Protein AF-A0A965FLL3-F1 (afdb_monomer_lite)

Foldseek 3Di:
DQVVVVLVVVLVPPVVSVVVVVVVLVVQLVVQLVVLVVCVVVVNFDPPQQSSQLSVLLSVLVVVLVVCVNPPPPDDNVVSVVVVVVVSSCSRNVVDDGDHPDPPPPPDDD

pLDDT: mean 91.74, std 13.87, range [34.25, 98.5]

Structure (mmCIF, N/CA/C/O backbone):
data_AF-A0A965FLL3-F1
#
_entry.id   AF-A0A965FLL3-F1
#
loop_
_atom_site.group_PDB
_atom_site.id
_atom_site.type_symbol
_atom_site.label_atom_id
_atom_site.label_alt_id
_atom_site.label_comp_id
_atom_site.label_asym_id
_atom_site.label_entity_id
_atom_site.label_seq_id
_atom_site.pdbx_PDB_ins_code
_atom_site.Cartn_x
_atom_site.Cartn_y
_atom_site.Cartn_z
_atom_site.occupancy
_atom_site.B_iso_or_equiv
_atom_site.auth_seq_id
_atom_site.auth_comp_id
_atom_site.auth_asym_id
_atom_site.auth_atom_id
_atom_site.pdbx_PDB_model_num
ATOM 1 N N . ALA A 1 1 ? 2.308 1.298 -15.257 1.00 86.06 1 ALA A N 1
ATOM 2 C CA . ALA A 1 1 ? 2.688 -0.105 -15.008 1.00 86.06 1 ALA A CA 1
ATOM 3 C C . ALA A 1 1 ? 4.046 -0.399 -15.638 1.00 86.06 1 ALA A C 1
ATOM 5 O O . ALA A 1 1 ? 5.015 -0.428 -14.899 1.00 86.06 1 ALA A O 1
ATOM 6 N N . VAL A 1 2 ? 4.162 -0.485 -16.971 1.00 94.06 2 VAL A N 1
ATOM 7 C CA . VAL A 1 2 ? 5.451 -0.776 -17.642 1.00 94.06 2 VAL A CA 1
ATOM 8 C C . VAL A 1 2 ? 6.535 0.271 -17.344 1.00 94.06 2 VAL A C 1
ATOM 10 O O . VAL A 1 2 ? 7.581 -0.087 -16.820 1.00 94.06 2 VAL A O 1
ATOM 13 N N . LEU A 1 3 ? 6.258 1.567 -17.536 1.00 95.31 3 LEU A N 1
ATOM 14 C CA . LEU A 1 3 ? 7.213 2.638 -17.193 1.00 95.31 3 LEU A CA 1
ATOM 15 C C . LEU A 1 3 ? 7.632 2.618 -15.709 1.00 95.31 3 LEU A C 1
ATOM 17 O O . LEU A 1 3 ? 8.776 2.889 -15.368 1.00 95.31 3 LEU A O 1
ATOM 21 N N . THR A 1 4 ? 6.709 2.265 -14.812 1.00 94.56 4 THR A N 1
ATOM 22 C CA . THR A 1 4 ? 7.001 2.131 -13.378 1.00 94.56 4 THR A CA 1
ATOM 23 C C . THR A 1 4 ? 8.017 1.018 -13.121 1.00 94.56 4 THR A C 1
ATOM 25 O O . THR A 1 4 ? 8.920 1.201 -12.311 1.00 94.56 4 THR A O 1
ATOM 28 N N . LEU A 1 5 ? 7.919 -0.105 -13.845 1.00 95.38 5 LEU A N 1
ATOM 29 C CA . LEU A 1 5 ? 8.908 -1.180 -13.755 1.00 95.38 5 LEU A CA 1
ATOM 30 C C . LEU A 1 5 ? 10.288 -0.750 -14.248 1.00 95.38 5 LEU A C 1
ATOM 32 O O . LEU A 1 5 ? 11.280 -1.129 -13.635 1.0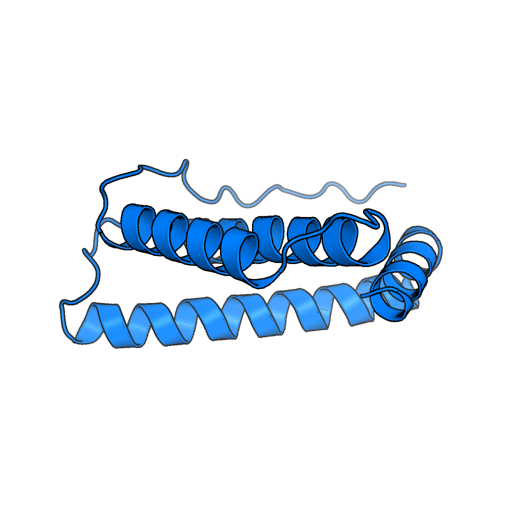0 95.38 5 LEU A O 1
ATOM 36 N N . GLU A 1 6 ? 10.368 0.043 -15.316 1.00 96.94 6 GLU A N 1
ATOM 37 C CA . GLU A 1 6 ? 11.650 0.574 -15.794 1.00 96.94 6 GLU A CA 1
ATOM 38 C C . GLU A 1 6 ? 12.303 1.471 -14.738 1.00 96.94 6 GLU A C 1
ATOM 40 O O . GLU A 1 6 ? 13.485 1.312 -14.436 1.00 96.94 6 GLU A O 1
ATOM 45 N N . ILE A 1 7 ? 11.518 2.346 -14.100 1.00 96.06 7 ILE A N 1
ATOM 46 C CA . ILE A 1 7 ? 11.995 3.202 -13.005 1.00 96.06 7 ILE A CA 1
ATOM 47 C C . ILE A 1 7 ? 12.470 2.359 -11.817 1.00 96.06 7 ILE A C 1
ATOM 49 O O . ILE A 1 7 ? 13.527 2.640 -11.262 1.00 96.06 7 ILE A O 1
ATOM 53 N N . TRP A 1 8 ? 11.739 1.311 -11.428 1.00 95.56 8 TRP A N 1
ATOM 54 C CA . TRP A 1 8 ? 12.169 0.420 -10.344 1.00 95.56 8 TRP A CA 1
ATOM 55 C C . TRP A 1 8 ? 13.420 -0.383 -10.699 1.00 95.56 8 TRP A C 1
ATOM 57 O O . TRP A 1 8 ? 14.298 -0.557 -9.854 1.00 95.56 8 TRP A O 1
ATOM 67 N N . SER A 1 9 ? 13.537 -0.831 -11.950 1.00 96.88 9 SER A N 1
ATOM 68 C CA . SER A 1 9 ? 14.747 -1.484 -12.447 1.00 96.88 9 SER A CA 1
ATOM 69 C C . SER A 1 9 ? 15.949 -0.541 -12.402 1.00 96.88 9 SER A C 1
ATOM 71 O O . SER A 1 9 ? 17.056 -0.975 -12.095 1.00 96.88 9 SER A O 1
ATOM 73 N N . GLU A 1 10 ? 15.751 0.740 -12.708 1.00 97.88 10 GLU A N 1
ATOM 74 C CA . GLU A 1 10 ? 16.790 1.760 -12.602 1.00 97.88 10 GLU A CA 1
ATOM 75 C C . GLU A 1 10 ? 17.137 2.074 -11.144 1.00 97.88 10 GLU A C 1
ATOM 77 O O . GLU A 1 10 ? 18.311 2.108 -10.785 1.00 97.88 10 GLU A O 1
ATOM 82 N N . ALA A 1 11 ? 16.132 2.233 -10.281 1.00 97.31 11 ALA A N 1
ATOM 83 C CA . ALA A 1 11 ? 16.314 2.461 -8.851 1.00 97.31 11 ALA A CA 1
ATOM 84 C C . ALA A 1 11 ? 17.162 1.355 -8.199 1.00 97.31 11 ALA A C 1
ATOM 86 O O . ALA A 1 11 ? 17.999 1.641 -7.350 1.00 97.31 11 ALA A O 1
ATOM 87 N N . ALA A 1 12 ? 17.018 0.103 -8.645 1.00 96.50 12 ALA A N 1
ATOM 88 C CA . ALA A 1 12 ? 17.810 -1.023 -8.146 1.00 96.50 12 ALA A CA 1
ATOM 89 C C . ALA A 1 12 ? 19.321 -0.920 -8.444 1.00 96.50 12 ALA A C 1
ATOM 91 O O . ALA A 1 12 ? 20.112 -1.625 -7.819 1.00 96.50 12 ALA A O 1
ATOM 92 N N . ARG A 1 13 ? 19.734 -0.068 -9.393 1.00 97.44 13 ARG A N 1
ATOM 93 C CA . ARG A 1 13 ? 21.140 0.106 -9.807 1.00 97.44 13 ARG A CA 1
ATOM 94 C C . ARG A 1 13 ? 21.662 1.541 -9.690 1.00 97.44 13 ARG A C 1
ATOM 96 O O . ARG A 1 13 ? 22.861 1.754 -9.845 1.00 97.44 13 ARG A O 1
ATOM 103 N N . ASN A 1 14 ? 20.790 2.514 -9.429 1.00 98.19 14 ASN A N 1
ATOM 104 C CA . ASN A 1 14 ? 21.113 3.936 -9.374 1.00 98.19 14 ASN A CA 1
ATOM 105 C C . ASN A 1 14 ? 20.602 4.557 -8.059 1.00 98.19 14 ASN A C 1
ATOM 107 O O . ASN A 1 14 ? 19.404 4.837 -7.946 1.00 98.19 14 ASN A O 1
ATOM 111 N N . PRO A 1 15 ? 21.494 4.817 -7.079 1.00 97.06 15 PRO A N 1
ATOM 112 C CA . PRO A 1 15 ? 21.111 5.330 -5.762 1.00 97.06 15 PRO A CA 1
ATOM 113 C C . PRO A 1 15 ? 20.339 6.650 -5.805 1.00 97.06 15 PRO A C 1
ATOM 115 O O . PRO A 1 15 ? 19.400 6.830 -5.042 1.00 97.06 15 PRO A O 1
ATOM 118 N N . ALA A 1 16 ? 20.657 7.546 -6.744 1.00 97.94 16 ALA A N 1
ATOM 119 C CA . ALA A 1 16 ? 19.942 8.815 -6.862 1.00 97.94 16 ALA A CA 1
ATOM 120 C C . ALA A 1 16 ? 18.463 8.609 -7.234 1.00 97.94 16 ALA A C 1
ATOM 122 O O . ALA A 1 16 ? 17.589 9.339 -6.773 1.00 97.94 16 ALA A O 1
ATOM 123 N N . ILE A 1 17 ? 18.169 7.595 -8.051 1.00 97.62 17 ILE A N 1
ATOM 124 C CA . ILE A 1 17 ? 16.794 7.244 -8.425 1.00 97.62 17 ILE A CA 1
ATOM 125 C C . ILE A 1 17 ? 16.118 6.451 -7.302 1.00 97.62 17 ILE A C 1
ATOM 127 O O . ILE A 1 17 ? 14.928 6.656 -7.054 1.00 97.62 17 ILE A O 1
ATOM 131 N N . ALA A 1 18 ? 16.868 5.614 -6.578 1.00 97.25 18 ALA A N 1
ATOM 132 C CA . ALA A 1 18 ? 16.381 4.952 -5.370 1.00 97.25 18 ALA A CA 1
ATOM 133 C C . ALA A 1 18 ? 15.925 5.960 -4.306 1.00 97.25 18 ALA A C 1
ATOM 135 O O . ALA A 1 18 ? 14.838 5.797 -3.755 1.00 97.25 18 ALA A O 1
ATOM 136 N N . ASP A 1 19 ? 16.692 7.028 -4.076 1.00 97.50 19 ASP A N 1
ATOM 137 C CA . ASP A 1 19 ? 16.359 8.073 -3.103 1.00 97.50 19 ASP A CA 1
ATOM 138 C C . ASP A 1 19 ? 15.069 8.812 -3.481 1.00 97.50 19 ASP A C 1
ATOM 140 O O . ASP A 1 19 ? 14.182 9.003 -2.644 1.00 97.50 19 ASP A O 1
ATOM 144 N N . VAL A 1 20 ? 14.916 9.173 -4.761 1.00 97.31 20 VAL A N 1
ATOM 145 C CA . VAL A 1 20 ? 13.684 9.799 -5.266 1.00 97.31 20 VAL A CA 1
ATOM 146 C C . VAL A 1 20 ? 12.487 8.863 -5.087 1.00 97.31 20 VAL A C 1
ATOM 148 O O . VAL A 1 20 ? 11.454 9.278 -4.559 1.00 97.31 20 VAL A O 1
ATOM 151 N N . MET A 1 21 ? 12.624 7.590 -5.471 1.00 95.38 21 MET A N 1
ATOM 152 C CA . MET A 1 21 ? 11.569 6.590 -5.291 1.00 95.38 21 MET A CA 1
ATOM 153 C C . MET A 1 21 ? 11.230 6.360 -3.815 1.00 95.38 21 MET A C 1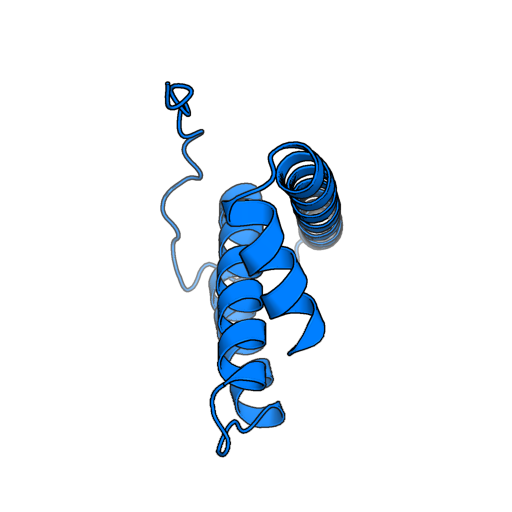
ATOM 155 O O . MET A 1 21 ? 10.053 6.258 -3.472 1.00 95.38 21 MET A O 1
ATOM 159 N N . GLY A 1 22 ? 12.229 6.327 -2.932 1.00 95.06 22 GLY A N 1
ATOM 160 C CA . GLY A 1 22 ? 12.035 6.221 -1.488 1.00 95.06 22 GLY A CA 1
ATOM 161 C C . GLY A 1 22 ? 11.230 7.395 -0.931 1.00 95.06 22 GLY A C 1
ATOM 162 O O . GLY A 1 22 ? 10.306 7.191 -0.142 1.00 95.06 22 GLY A O 1
ATOM 163 N N . GLY A 1 23 ? 11.508 8.613 -1.405 1.00 96.50 23 GLY A N 1
ATOM 164 C CA . GLY A 1 23 ? 10.726 9.807 -1.080 1.00 96.50 23 GLY A CA 1
ATOM 165 C C . GLY A 1 23 ? 9.258 9.691 -1.500 1.00 96.50 23 GLY A C 1
ATOM 166 O O . GLY A 1 23 ? 8.369 9.991 -0.701 1.00 96.50 23 GLY A O 1
ATOM 167 N N . VAL A 1 24 ? 8.998 9.191 -2.714 1.00 94.94 24 VAL A N 1
ATOM 168 C CA . VAL A 1 24 ? 7.634 8.951 -3.218 1.00 94.94 24 VAL A CA 1
ATOM 169 C C . VAL A 1 24 ? 6.907 7.901 -2.375 1.00 94.94 24 VAL A C 1
ATOM 171 O O . VAL A 1 24 ? 5.790 8.158 -1.930 1.00 94.94 24 VAL A O 1
ATOM 174 N N . GLN A 1 25 ? 7.533 6.754 -2.088 1.00 94.75 25 GLN A N 1
ATOM 175 C CA . GLN A 1 25 ? 6.906 5.708 -1.266 1.00 94.75 25 GLN A CA 1
ATOM 176 C C . GLN A 1 25 ? 6.598 6.211 0.150 1.00 94.75 25 GLN A C 1
ATOM 178 O O . GLN A 1 25 ? 5.537 5.910 0.700 1.00 94.75 25 GLN A O 1
ATOM 183 N N . ALA A 1 26 ? 7.481 7.029 0.728 1.00 96.12 26 ALA A N 1
ATOM 184 C CA . ALA A 1 26 ? 7.255 7.632 2.035 1.00 96.12 26 ALA A CA 1
ATOM 185 C C . ALA A 1 26 ? 6.086 8.637 2.020 1.00 96.12 26 ALA A C 1
ATOM 187 O O . ALA A 1 26 ? 5.297 8.667 2.964 1.00 96.12 26 ALA A O 1
ATOM 188 N N . GLU A 1 27 ? 5.953 9.444 0.963 1.00 97.88 27 GLU A N 1
ATOM 189 C CA . GLU A 1 27 ? 4.826 10.373 0.772 1.00 97.88 27 GLU A CA 1
ATOM 190 C C . GLU A 1 27 ? 3.493 9.620 0.682 1.00 97.88 27 GLU A C 1
ATOM 192 O O . GLU A 1 27 ? 2.547 9.942 1.402 1.00 97.88 27 GLU A O 1
ATOM 197 N N . VAL A 1 28 ? 3.436 8.566 -0.138 1.00 96.94 28 VAL A N 1
ATOM 198 C CA . VAL A 1 28 ? 2.237 7.728 -0.286 1.00 96.94 28 VAL A CA 1
ATOM 199 C C . VAL A 1 28 ? 1.878 7.052 1.039 1.00 96.94 28 VAL A C 1
ATOM 201 O O . VAL A 1 28 ? 0.719 7.099 1.452 1.00 96.94 28 VAL A O 1
ATOM 204 N N . GLY A 1 29 ? 2.864 6.493 1.748 1.00 97.44 29 GLY A N 1
ATOM 205 C CA . GLY A 1 29 ? 2.665 5.899 3.072 1.00 97.44 29 GLY A CA 1
ATOM 206 C C . GLY A 1 29 ? 2.062 6.884 4.079 1.00 97.44 29 GLY A C 1
ATOM 207 O O . GLY A 1 29 ? 1.060 6.570 4.721 1.00 97.44 29 GLY A O 1
ATOM 208 N N . ARG A 1 30 ? 2.599 8.111 4.158 1.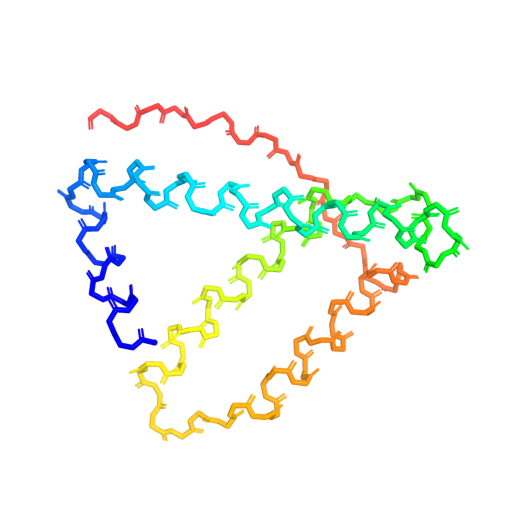00 98.25 30 ARG A N 1
ATOM 209 C CA . ARG A 1 30 ? 2.037 9.178 5.008 1.00 98.25 30 ARG A CA 1
ATOM 210 C C . ARG A 1 30 ? 0.598 9.520 4.630 1.00 98.25 30 ARG A C 1
ATOM 212 O O . ARG A 1 30 ? -0.237 9.686 5.517 1.00 98.25 30 ARG A O 1
ATOM 219 N N . GLY A 1 31 ? 0.299 9.613 3.334 1.00 98.31 31 GLY A N 1
ATOM 220 C CA . GLY A 1 31 ? -1.052 9.882 2.842 1.00 98.31 31 GLY A CA 1
ATOM 221 C C . GLY A 1 31 ? -2.056 8.809 3.269 1.00 98.31 31 GLY A C 1
ATOM 222 O O . GLY A 1 31 ? -3.134 9.136 3.765 1.00 98.31 31 GLY A O 1
ATOM 223 N N . ILE A 1 32 ? -1.680 7.533 3.148 1.00 98.06 32 ILE A N 1
ATOM 224 C CA . ILE A 1 32 ? -2.507 6.398 3.582 1.00 98.06 32 ILE A CA 1
ATOM 225 C C . ILE A 1 32 ? -2.791 6.475 5.086 1.00 98.06 32 ILE A C 1
ATOM 227 O O . ILE A 1 32 ? -3.954 6.394 5.493 1.00 98.06 32 ILE A O 1
ATOM 231 N N . ILE A 1 33 ? -1.753 6.679 5.904 1.00 98.19 33 ILE A N 1
ATOM 232 C CA . ILE A 1 33 ? -1.899 6.808 7.360 1.00 98.19 33 ILE A CA 1
ATOM 233 C C . ILE A 1 33 ? -2.836 7.971 7.690 1.00 98.19 33 ILE A C 1
ATOM 235 O O . ILE A 1 33 ? -3.772 7.794 8.462 1.00 98.19 33 ILE A O 1
ATOM 239 N N . ALA A 1 34 ? -2.658 9.134 7.060 1.00 98.50 34 ALA A N 1
ATOM 240 C CA . ALA A 1 34 ? -3.494 10.308 7.309 1.00 98.50 34 ALA A CA 1
ATOM 241 C C . ALA A 1 34 ? -4.982 10.066 6.989 1.00 98.50 34 ALA A C 1
ATOM 243 O O . ALA A 1 34 ? -5.862 10.513 7.732 1.00 98.50 34 ALA A O 1
ATOM 244 N N . VAL A 1 35 ? -5.285 9.340 5.908 1.00 98.12 35 VAL A N 1
ATOM 245 C CA . VAL A 1 35 ? -6.665 8.952 5.572 1.00 98.12 35 VAL A CA 1
ATOM 246 C C . VAL A 1 35 ? -7.236 8.000 6.625 1.00 98.12 35 VAL A C 1
ATOM 248 O O . VAL A 1 35 ? -8.361 8.208 7.087 1.00 98.12 35 VAL A O 1
ATOM 251 N N . CYS A 1 36 ? -6.459 7.002 7.050 1.00 97.69 36 CYS A N 1
ATOM 252 C CA . CYS A 1 36 ? -6.884 6.053 8.078 1.00 97.69 36 CYS A CA 1
ATOM 253 C C . CYS A 1 36 ? -7.078 6.737 9.438 1.00 97.69 36 CYS A C 1
ATOM 255 O O . CYS A 1 36 ? -8.059 6.478 10.124 1.00 97.69 36 CYS A O 1
ATOM 257 N N . GLU A 1 37 ? -6.214 7.678 9.808 1.00 98.06 37 GLU A N 1
ATOM 258 C CA . GLU A 1 37 ? -6.358 8.482 11.023 1.00 98.06 37 GLU A CA 1
ATOM 259 C C . GLU A 1 37 ? -7.662 9.281 11.032 1.00 98.06 37 GLU A C 1
ATOM 261 O O . GLU A 1 37 ? -8.392 9.313 12.027 1.00 98.06 37 GLU A O 1
ATOM 266 N N . LYS A 1 38 ? -8.016 9.880 9.891 1.00 98.00 38 LYS A N 1
ATOM 267 C CA . LYS A 1 38 ? -9.291 10.581 9.740 1.00 98.00 38 LYS A CA 1
ATOM 268 C C . LYS A 1 38 ? -10.479 9.635 9.933 1.00 98.00 38 LYS A C 1
ATOM 270 O O . LYS A 1 38 ? -11.417 10.002 10.638 1.00 98.00 38 LYS A O 1
ATOM 275 N N . ALA A 1 39 ? -10.454 8.441 9.348 1.00 97.06 39 ALA A N 1
ATOM 276 C CA . ALA A 1 39 ? -11.499 7.432 9.550 1.00 97.06 39 ALA A CA 1
ATOM 277 C C . ALA A 1 39 ? -11.552 6.941 11.013 1.00 97.06 39 ALA A C 1
ATOM 279 O O . ALA A 1 39 ? -12.623 6.870 11.618 1.00 97.06 39 ALA A O 1
ATOM 280 N N . ARG A 1 40 ? -10.393 6.729 11.644 1.00 97.00 40 ARG A N 1
ATOM 281 C CA . ARG A 1 40 ? -10.261 6.367 13.062 1.00 97.00 40 ARG A CA 1
ATOM 282 C C . ARG A 1 40 ? -10.869 7.418 13.989 1.00 97.00 40 ARG A C 1
ATOM 284 O O . ARG A 1 40 ? -11.603 7.066 14.908 1.00 97.00 40 ARG A O 1
ATOM 291 N N . SER A 1 41 ? -10.648 8.707 13.720 1.00 96.94 41 SER A N 1
ATOM 292 C CA . SER A 1 41 ? -11.249 9.802 14.502 1.00 96.94 41 SER A CA 1
ATOM 293 C C . SER A 1 41 ? -12.782 9.842 14.443 1.00 96.94 41 SER A C 1
ATOM 295 O O . SER A 1 41 ? -13.416 10.391 15.341 1.00 96.94 41 SER A O 1
ATOM 297 N N . LYS A 1 42 ? -13.383 9.231 13.415 1.00 97.19 42 LYS A N 1
ATOM 298 C CA . LYS A 1 42 ? -14.837 9.081 13.267 1.00 97.19 42 LYS A CA 1
ATOM 299 C C . LYS A 1 42 ? -15.374 7.773 13.859 1.00 97.19 42 LYS A C 1
ATOM 301 O O . LYS A 1 42 ? -16.577 7.544 13.817 1.00 97.19 42 LYS A O 1
ATOM 306 N N . GLY A 1 43 ? -14.499 6.918 14.391 1.00 96.25 43 GLY A N 1
ATOM 307 C CA . GLY A 1 43 ? -14.853 5.603 14.925 1.00 96.25 43 GLY A CA 1
ATOM 308 C C . GLY A 1 43 ? -15.025 4.508 13.867 1.00 96.25 43 GLY A C 1
ATOM 309 O O . GLY A 1 43 ? -15.542 3.447 14.194 1.00 96.25 43 GLY A O 1
ATOM 310 N N . GLU A 1 44 ? -14.598 4.739 12.620 1.00 96.50 44 GLU A N 1
ATOM 311 C CA . GLU A 1 44 ? -14.716 3.757 11.526 1.00 96.50 44 GLU A CA 1
ATOM 312 C C . GLU A 1 44 ? -13.625 2.668 11.593 1.00 96.50 44 GLU A C 1
ATOM 314 O O . GLU A 1 44 ? -13.819 1.569 11.083 1.00 96.50 44 GLU A O 1
ATOM 319 N N . ILE A 1 45 ? -12.488 2.960 12.239 1.00 97.25 45 ILE A N 1
ATOM 320 C CA . ILE A 1 45 ? -11.358 2.034 12.419 1.00 97.25 45 ILE A CA 1
ATOM 321 C C . ILE A 1 45 ? -11.086 1.855 13.924 1.00 97.25 45 ILE A C 1
ATOM 323 O O . ILE A 1 45 ? -10.962 2.862 14.633 1.00 97.25 45 ILE A O 1
ATOM 327 N N . PRO A 1 46 ? -10.957 0.616 14.438 1.00 95.75 46 PRO A N 1
ATOM 328 C CA . PRO A 1 46 ? -10.607 0.365 15.835 1.00 95.75 46 PRO A CA 1
ATOM 329 C C . PRO A 1 46 ? -9.230 0.929 16.218 1.00 95.75 46 PRO A C 1
ATOM 331 O O . PRO A 1 46 ? -8.272 0.856 15.453 1.00 95.75 46 PRO A O 1
ATOM 334 N N . GLN A 1 47 ? -9.091 1.416 17.455 1.00 94.56 47 GLN A N 1
ATOM 335 C CA . GLN A 1 47 ? -7.820 1.958 17.974 1.00 94.56 47 GLN A CA 1
ATOM 336 C C . GLN A 1 47 ? -6.699 0.915 18.089 1.00 94.56 47 GLN A C 1
ATOM 338 O O . GLN A 1 47 ? -5.532 1.276 18.190 1.00 94.56 47 GLN A O 1
ATOM 343 N N . SER A 1 48 ? -7.048 -0.372 18.085 1.00 93.44 48 SER A N 1
ATOM 344 C CA . SER A 1 48 ? -6.101 -1.487 18.141 1.00 93.44 48 SER A CA 1
ATOM 345 C C . SER A 1 48 ? -5.397 -1.768 16.810 1.00 93.44 48 SER A C 1
ATOM 347 O O . SER A 1 48 ? -4.495 -2.601 16.782 1.00 93.44 48 SER A O 1
ATOM 349 N N . ILE A 1 49 ? -5.822 -1.140 15.709 1.00 96.12 49 ILE A N 1
ATOM 350 C CA . ILE A 1 49 ? -5.206 -1.331 14.393 1.00 96.12 49 ILE A CA 1
ATOM 351 C C . ILE A 1 49 ? -3.929 -0.491 14.286 1.00 96.12 49 ILE A C 1
ATOM 353 O O . ILE A 1 49 ? -3.959 0.728 14.451 1.00 96.12 49 ILE A O 1
ATOM 357 N N . ASP A 1 50 ? -2.816 -1.153 13.969 1.00 95.94 50 ASP A N 1
ATOM 358 C CA . ASP A 1 50 ? -1.536 -0.519 13.644 1.00 95.94 50 ASP A CA 1
ATOM 359 C C . ASP A 1 50 ? -1.595 0.061 12.217 1.00 95.94 50 ASP A C 1
ATOM 361 O O . ASP A 1 50 ? -1.560 -0.672 11.224 1.00 95.94 50 ASP A O 1
ATOM 365 N N . LEU A 1 51 ? -1.713 1.388 12.114 1.00 96.19 51 LEU A N 1
ATOM 366 C CA . LEU A 1 51 ? -1.853 2.082 10.831 1.00 96.19 51 LEU A CA 1
ATOM 367 C C . LEU A 1 51 ? -0.563 2.075 10.000 1.00 96.19 51 LEU A C 1
ATOM 369 O O . LEU A 1 51 ? -0.642 2.109 8.771 1.00 96.19 51 LEU A O 1
ATOM 373 N N . ASP A 1 52 ? 0.608 1.975 10.630 1.00 96.25 52 ASP A N 1
ATOM 374 C CA . ASP A 1 52 ? 1.882 1.830 9.924 1.00 96.25 52 ASP A CA 1
ATOM 375 C C . ASP A 1 52 ? 1.978 0.448 9.269 1.00 96.25 52 ASP A C 1
ATOM 377 O O . ASP A 1 52 ? 2.395 0.324 8.111 1.00 96.25 52 ASP A O 1
ATOM 381 N N . ALA A 1 53 ? 1.531 -0.599 9.971 1.00 96.12 53 ALA A N 1
ATOM 382 C CA . ALA A 1 53 ? 1.445 -1.946 9.407 1.00 96.12 53 ALA A CA 1
ATOM 383 C C . ALA A 1 53 ? 0.454 -2.002 8.233 1.00 96.12 53 ALA A C 1
ATOM 385 O O . ALA A 1 53 ? 0.756 -2.607 7.200 1.00 96.12 53 ALA A O 1
ATOM 386 N N . VAL A 1 54 ? -0.691 -1.320 8.351 1.00 96.94 54 VAL A N 1
ATOM 387 C CA . VAL A 1 54 ? -1.675 -1.187 7.264 1.00 96.94 54 VAL A CA 1
ATOM 388 C C . VAL A 1 54 ? -1.079 -0.463 6.057 1.00 96.94 54 VAL A C 1
ATOM 390 O O . VAL A 1 54 ? -1.182 -0.959 4.936 1.00 96.94 54 VAL A O 1
ATOM 393 N N . ALA A 1 55 ? -0.421 0.680 6.257 1.00 97.19 55 ALA A N 1
ATOM 394 C CA . ALA A 1 55 ? 0.183 1.432 5.161 1.00 97.19 55 ALA A CA 1
ATOM 395 C C . ALA A 1 55 ? 1.266 0.619 4.442 1.00 97.19 55 ALA A C 1
ATOM 397 O O . ALA A 1 55 ? 1.304 0.582 3.210 1.00 97.19 55 ALA A O 1
ATOM 398 N N . ARG A 1 56 ? 2.097 -0.107 5.198 1.00 96.00 56 ARG A N 1
ATOM 399 C CA . ARG A 1 56 ? 3.102 -1.011 4.633 1.00 96.00 56 ARG A CA 1
ATOM 400 C C . ARG A 1 56 ? 2.474 -2.151 3.831 1.00 96.00 56 ARG A C 1
ATOM 402 O O . ARG A 1 56 ? 2.986 -2.479 2.759 1.00 96.00 56 ARG A O 1
ATOM 409 N N . LEU A 1 57 ? 1.385 -2.744 4.324 1.00 96.38 57 LEU A N 1
ATOM 410 C CA . LEU A 1 57 ? 0.635 -3.766 3.592 1.00 96.38 57 LEU A CA 1
ATOM 411 C C . LEU A 1 57 ? 0.119 -3.204 2.262 1.00 96.38 57 LEU A C 1
ATOM 413 O O . LEU A 1 57 ? 0.365 -3.801 1.217 1.00 96.38 57 LEU A O 1
ATOM 417 N N . ILE A 1 58 ? -0.539 -2.043 2.292 1.00 97.00 58 ILE A N 1
ATOM 418 C CA . ILE A 1 58 ? -1.114 -1.408 1.098 1.00 97.00 58 ILE A CA 1
ATOM 419 C C . ILE A 1 58 ? -0.031 -1.098 0.062 1.00 97.00 58 ILE A C 1
ATOM 421 O O . ILE A 1 58 ? -0.218 -1.415 -1.112 1.00 97.00 58 ILE A O 1
ATOM 425 N N . LEU A 1 59 ? 1.108 -0.532 0.476 1.00 96.25 59 LEU A N 1
ATOM 426 C CA . LEU A 1 59 ? 2.244 -0.274 -0.417 1.00 96.25 59 LEU A CA 1
ATOM 427 C C . LEU A 1 59 ? 2.769 -1.572 -1.043 1.00 96.25 59 LEU A C 1
ATOM 429 O O . LEU A 1 59 ? 2.884 -1.666 -2.260 1.00 96.25 59 LEU A O 1
ATOM 433 N N . THR A 1 60 ? 2.996 -2.604 -0.226 1.00 95.69 60 THR A N 1
ATOM 434 C CA . THR A 1 60 ? 3.505 -3.910 -0.686 1.00 95.69 60 THR A CA 1
ATOM 435 C C . THR A 1 60 ? 2.581 -4.541 -1.726 1.00 95.69 60 THR A C 1
ATOM 437 O O . THR A 1 60 ? 3.030 -5.025 -2.767 1.00 95.69 60 THR A O 1
ATOM 440 N N . LEU A 1 61 ? 1.278 -4.536 -1.449 1.00 95.88 61 LEU A N 1
ATOM 441 C CA . LEU A 1 61 ? 0.275 -5.097 -2.343 1.00 95.88 61 LEU A CA 1
ATOM 442 C C . LEU A 1 61 ? 0.149 -4.282 -3.635 1.00 95.88 61 LEU A C 1
ATOM 444 O O . LEU A 1 61 ? 0.087 -4.863 -4.717 1.00 95.88 61 LEU A O 1
ATOM 448 N N . SER A 1 62 ? 0.174 -2.951 -3.535 1.00 94.69 62 SER A N 1
ATOM 449 C CA . SER A 1 62 ? 0.129 -2.049 -4.692 1.00 94.69 62 SER A CA 1
ATOM 450 C C . SER A 1 62 ? 1.342 -2.243 -5.602 1.00 94.69 62 SER A C 1
ATOM 452 O O . SER A 1 62 ? 1.185 -2.341 -6.820 1.00 94.69 62 SER A O 1
ATOM 454 N N . ASP A 1 63 ? 2.541 -2.376 -5.027 1.00 94.81 63 ASP A N 1
ATOM 455 C CA . ASP A 1 63 ? 3.771 -2.618 -5.782 1.00 94.81 63 ASP A CA 1
ATOM 456 C C . ASP A 1 63 ? 3.695 -3.951 -6.552 1.00 94.81 63 ASP A C 1
ATOM 458 O O . ASP A 1 63 ? 3.992 -4.024 -7.752 1.00 94.81 63 ASP A O 1
ATOM 462 N N . GLY A 1 64 ? 3.218 -5.008 -5.883 1.00 94.31 64 GLY A N 1
ATOM 463 C CA . GLY A 1 64 ? 2.973 -6.314 -6.498 1.00 94.31 64 GLY A CA 1
ATOM 464 C C . GLY A 1 64 ? 1.933 -6.261 -7.621 1.00 94.31 64 GLY A C 1
ATOM 465 O O . GLY A 1 64 ? 2.137 -6.859 -8.682 1.00 94.31 64 GLY A O 1
ATOM 466 N N . LEU A 1 65 ? 0.854 -5.501 -7.424 1.00 95.50 65 LEU A N 1
ATOM 467 C CA . LEU A 1 65 ? -0.213 -5.323 -8.404 1.00 95.50 65 LEU A CA 1
ATOM 468 C C . LEU A 1 65 ? 0.286 -4.625 -9.672 1.00 95.50 65 LEU A C 1
ATOM 470 O O . LEU A 1 65 ? 0.019 -5.079 -10.783 1.00 95.50 65 LEU A O 1
ATOM 474 N N . ILE A 1 66 ? 1.052 -3.542 -9.514 1.00 94.75 66 ILE A N 1
ATOM 475 C CA . ILE A 1 66 ? 1.642 -2.794 -10.631 1.00 94.75 66 ILE A CA 1
ATOM 476 C C . ILE A 1 66 ? 2.564 -3.696 -11.453 1.00 94.75 66 ILE A C 1
ATOM 478 O O . ILE A 1 66 ? 2.550 -3.621 -12.685 1.00 94.75 66 ILE A O 1
ATOM 482 N N . ARG A 1 67 ? 3.333 -4.566 -10.786 1.00 95.25 67 ARG A N 1
ATOM 483 C CA . ARG A 1 67 ? 4.185 -5.553 -11.454 1.00 95.25 67 ARG A CA 1
ATOM 484 C C . ARG A 1 67 ? 3.368 -6.592 -12.217 1.00 95.25 67 ARG A C 1
ATOM 486 O O . ARG A 1 67 ? 3.674 -6.821 -13.383 1.00 95.25 67 ARG A O 1
ATOM 493 N N . ARG A 1 68 ? 2.354 -7.207 -11.593 1.00 95.50 68 ARG A N 1
ATOM 494 C CA . ARG A 1 68 ? 1.470 -8.182 -12.263 1.00 95.50 68 ARG A CA 1
ATOM 495 C C . ARG A 1 68 ? 0.827 -7.550 -13.495 1.00 95.50 68 ARG A C 1
ATOM 497 O O . ARG A 1 68 ? 1.031 -8.049 -14.592 1.00 95.50 68 ARG A O 1
ATOM 504 N N . ARG A 1 69 ? 0.230 -6.363 -13.351 1.00 95.56 69 ARG A N 1
ATOM 505 C CA . ARG A 1 69 ? -0.350 -5.593 -14.464 1.00 95.56 69 ARG A CA 1
ATOM 506 C C . ARG A 1 69 ? 0.620 -5.328 -15.617 1.00 95.56 69 ARG A C 1
ATOM 508 O O . ARG A 1 69 ? 0.191 -5.162 -16.753 1.00 95.56 69 ARG A O 1
ATOM 515 N N . ALA A 1 70 ? 1.909 -5.176 -15.332 1.00 95.56 70 ALA A N 1
ATOM 516 C CA . ALA A 1 70 ? 2.903 -4.879 -16.356 1.00 95.56 70 ALA A CA 1
ATOM 517 C C . ALA A 1 70 ? 3.422 -6.123 -17.093 1.00 95.56 70 ALA A C 1
ATOM 519 O O . ALA A 1 70 ? 3.942 -5.971 -18.195 1.00 95.56 70 ALA A O 1
ATOM 520 N N . LEU A 1 71 ? 3.342 -7.309 -16.483 1.00 95.75 71 LEU A N 1
ATOM 521 C CA . LEU A 1 71 ? 4.022 -8.519 -16.965 1.00 95.75 71 LEU A CA 1
ATOM 522 C C . LEU A 1 71 ? 3.079 -9.668 -17.316 1.00 95.75 71 LEU A C 1
ATOM 524 O O . LEU A 1 71 ? 3.483 -10.551 -18.065 1.00 95.75 71 LEU A O 1
ATOM 528 N N . ASP A 1 72 ? 1.878 -9.685 -16.748 1.00 95.88 72 ASP A N 1
ATOM 529 C CA . ASP A 1 72 ? 0.890 -10.741 -16.927 1.00 95.88 72 ASP A CA 1
ATOM 530 C C . ASP A 1 72 ? -0.145 -10.299 -17.981 1.00 95.88 72 ASP A C 1
ATOM 532 O O . ASP A 1 72 ? -0.903 -9.358 -17.725 1.00 95.88 72 ASP A O 1
ATOM 536 N N . PRO A 1 73 ? -0.156 -10.912 -19.183 1.00 92.50 73 PRO A N 1
ATOM 537 C CA . PRO A 1 73 ? -1.096 -10.562 -20.248 1.00 92.50 73 PRO A CA 1
ATOM 538 C C . PRO A 1 73 ? -2.560 -10.823 -19.885 1.00 92.50 73 PRO A C 1
ATOM 540 O O . PRO A 1 73 ? -3.433 -10.161 -20.442 1.00 92.50 73 PRO A O 1
ATOM 543 N N . ASP A 1 74 ? -2.812 -11.739 -18.947 1.00 96.12 74 ASP A N 1
ATOM 544 C CA . ASP A 1 74 ? -4.151 -12.165 -18.527 1.00 96.12 74 ASP A CA 1
ATOM 545 C C . ASP A 1 74 ? -4.590 -11.450 -17.231 1.00 96.12 74 ASP A C 1
ATOM 547 O O . ASP A 1 74 ? -5.463 -11.910 -16.494 1.00 96.12 74 ASP A O 1
ATOM 551 N N . PHE A 1 75 ? -3.948 -10.323 -16.902 1.00 94.44 75 PHE A N 1
ATOM 552 C CA . PHE A 1 75 ? -4.199 -9.592 -15.666 1.00 94.44 75 PHE A CA 1
ATOM 553 C C . PHE A 1 75 ? -5.562 -8.877 -15.654 1.00 94.44 75 PHE A C 1
ATOM 555 O O . PHE A 1 75 ? -5.740 -7.794 -16.225 1.00 94.44 75 PHE A O 1
ATOM 562 N N . GLU A 1 76 ? -6.493 -9.421 -14.874 1.00 95.81 76 GLU A N 1
ATOM 563 C CA . GLU A 1 76 ? -7.833 -8.867 -14.667 1.00 95.81 76 GLU A CA 1
ATOM 564 C C . GLU A 1 76 ? -7.846 -7.770 -13.594 1.00 95.81 76 GLU A C 1
ATOM 566 O O . GLU A 1 76 ? -8.071 -8.005 -12.404 1.00 95.81 76 GLU A O 1
ATOM 571 N N . SER A 1 77 ? -7.612 -6.530 -14.032 1.00 91.62 77 SER A N 1
ATOM 572 C CA . SER A 1 77 ? -7.431 -5.377 -13.136 1.00 91.62 77 SER A CA 1
ATOM 573 C C . SER A 1 77 ? -8.597 -5.144 -12.174 1.00 91.62 77 SER A C 1
ATOM 575 O O . SER A 1 77 ? -8.361 -4.788 -11.024 1.00 91.62 77 SER A O 1
ATOM 577 N N . GLU A 1 78 ? -9.840 -5.306 -12.629 1.00 94.19 78 GLU A N 1
ATOM 578 C CA . GLU A 1 78 ? -11.021 -5.027 -11.804 1.00 94.19 78 GLU A CA 1
ATOM 579 C C . GLU A 1 78 ? -11.131 -6.008 -10.635 1.00 94.19 78 GLU A C 1
ATOM 581 O O . GLU A 1 78 ? -11.237 -5.589 -9.482 1.00 94.19 78 GLU A O 1
ATOM 586 N N . THR A 1 79 ? -11.022 -7.305 -10.922 1.00 95.62 79 THR A N 1
ATOM 587 C CA . THR A 1 79 ? -11.113 -8.375 -9.921 1.00 95.62 79 THR A CA 1
ATOM 588 C C . THR A 1 79 ? -9.971 -8.302 -8.910 1.00 95.62 79 THR A C 1
ATOM 590 O O . THR A 1 79 ? -10.188 -8.455 -7.707 1.00 95.62 79 THR A O 1
ATOM 593 N N . GLU A 1 80 ? -8.754 -8.033 -9.377 1.00 95.38 80 GLU A N 1
ATOM 594 C CA . GLU A 1 80 ? -7.561 -7.969 -8.528 1.00 95.38 80 GLU A CA 1
ATOM 595 C C . GLU A 1 80 ? -7.596 -6.750 -7.593 1.00 95.38 80 GLU A C 1
ATOM 597 O O . GLU A 1 80 ? -7.316 -6.865 -6.398 1.00 95.38 80 GLU A O 1
ATOM 602 N N . VAL A 1 81 ? -8.012 -5.581 -8.102 1.00 95.50 81 VAL A N 1
ATOM 603 C CA . VAL A 1 81 ? -8.198 -4.378 -7.275 1.00 95.50 81 VAL A CA 1
ATOM 604 C C . VAL A 1 81 ? -9.329 -4.578 -6.268 1.00 95.50 81 VAL A C 1
ATOM 606 O O . VAL A 1 81 ? -9.153 -4.233 -5.101 1.00 95.50 81 VAL A O 1
ATOM 609 N N . ALA A 1 82 ? -10.463 -5.153 -6.679 1.00 96.81 82 ALA A N 1
ATOM 610 C CA . ALA A 1 82 ? -11.576 -5.433 -5.772 1.00 96.81 82 ALA A CA 1
ATOM 611 C C . ALA A 1 82 ? -11.148 -6.366 -4.627 1.00 96.81 82 ALA A C 1
ATOM 613 O O . ALA A 1 82 ? -11.346 -6.040 -3.459 1.00 96.81 82 ALA A O 1
ATOM 614 N N . THR A 1 83 ? -10.451 -7.458 -4.952 1.00 96.50 83 THR A N 1
ATOM 615 C CA . THR A 1 83 ? -9.930 -8.418 -3.964 1.00 96.50 83 THR A CA 1
ATOM 616 C C . THR A 1 83 ? -8.977 -7.751 -2.970 1.00 96.50 83 THR A C 1
ATOM 618 O O . THR A 1 83 ? -9.028 -8.007 -1.765 1.00 96.50 83 THR A O 1
ATOM 621 N N . LEU A 1 84 ? -8.106 -6.865 -3.459 1.00 96.25 84 LEU A N 1
ATOM 622 C CA . LEU A 1 84 ? -7.196 -6.101 -2.612 1.00 96.25 84 LEU A CA 1
ATOM 623 C C . LEU A 1 84 ? -7.930 -5.152 -1.668 1.00 96.25 84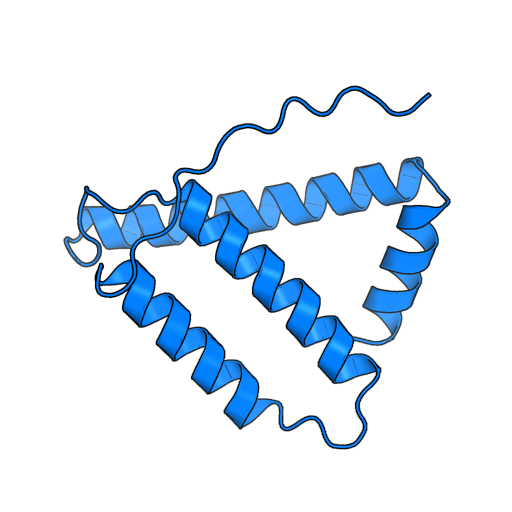 LEU A C 1
ATOM 625 O O . LEU A 1 84 ? -7.579 -5.080 -0.491 1.00 96.25 84 LEU A O 1
ATOM 629 N N . LEU A 1 85 ? -8.941 -4.438 -2.163 1.00 96.50 85 LEU A N 1
ATOM 630 C CA . LEU A 1 85 ? -9.752 -3.539 -1.344 1.00 96.50 85 LEU A CA 1
ATOM 631 C C . LEU A 1 85 ? -10.529 -4.303 -0.267 1.00 96.50 85 LEU A C 1
ATOM 633 O O . LEU A 1 85 ? -10.566 -3.840 0.872 1.00 96.50 85 LEU A O 1
ATOM 637 N N . ASP A 1 86 ? -11.062 -5.485 -0.582 1.00 97.62 86 ASP A N 1
ATOM 638 C CA . ASP A 1 86 ? -11.736 -6.352 0.391 1.00 97.62 86 ASP A CA 1
ATOM 639 C C . ASP A 1 86 ? -10.777 -6.813 1.497 1.00 97.62 86 ASP A C 1
ATOM 641 O O . ASP A 1 86 ? -11.107 -6.743 2.684 1.00 97.62 86 ASP A O 1
ATOM 645 N N . LEU A 1 87 ? -9.556 -7.224 1.135 1.00 97.06 87 LEU A N 1
ATOM 646 C CA . LEU A 1 87 ? -8.527 -7.603 2.105 1.00 97.06 87 LEU A CA 1
ATOM 647 C C . LEU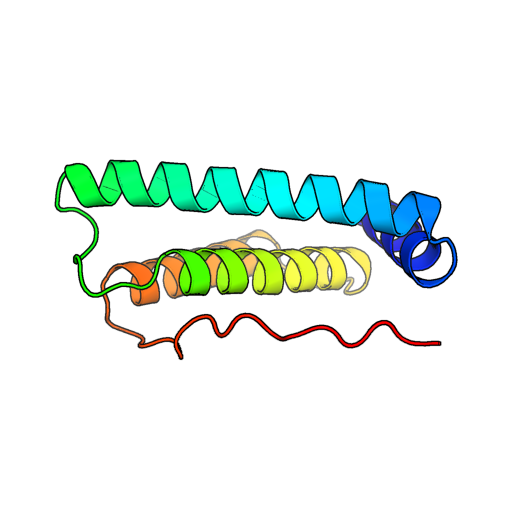 A 1 87 ? -8.122 -6.420 2.996 1.00 97.06 87 LEU A C 1
ATOM 649 O O . LEU A 1 87 ? -8.012 -6.572 4.214 1.00 97.06 87 LEU A O 1
ATOM 653 N N . ILE A 1 88 ? -7.915 -5.240 2.405 1.00 97.06 88 ILE A N 1
ATOM 654 C CA . ILE A 1 88 ? -7.601 -4.012 3.148 1.00 97.06 88 ILE A CA 1
ATOM 655 C C . ILE A 1 88 ? -8.749 -3.673 4.106 1.00 97.06 88 ILE A C 1
ATOM 657 O O . ILE A 1 88 ? -8.498 -3.383 5.275 1.00 97.06 88 ILE A O 1
ATOM 661 N N . GLY A 1 89 ? -10.000 -3.773 3.651 1.00 96.94 89 GLY A N 1
ATOM 662 C CA . GLY A 1 89 ? -11.187 -3.590 4.484 1.00 96.94 89 GLY A CA 1
ATOM 663 C C . GLY A 1 89 ? -11.226 -4.567 5.659 1.00 96.94 89 GLY A C 1
ATOM 664 O O . GLY A 1 89 ? -11.406 -4.149 6.800 1.00 96.94 89 GLY A O 1
ATOM 665 N N . ALA A 1 90 ? -10.967 -5.854 5.417 1.00 97.25 90 ALA A N 1
ATOM 666 C CA . ALA A 1 90 ? -10.926 -6.873 6.463 1.00 97.25 90 ALA A CA 1
ATOM 667 C C . ALA A 1 90 ? -9.858 -6.580 7.533 1.00 97.25 90 ALA A C 1
ATOM 669 O O . ALA A 1 90 ? -10.120 -6.732 8.729 1.00 97.25 90 ALA A O 1
ATOM 670 N N . VAL A 1 91 ? -8.673 -6.118 7.126 1.00 97.25 91 VAL A N 1
ATOM 671 C CA . VAL A 1 91 ? -7.618 -5.680 8.054 1.00 97.25 91 VAL A CA 1
ATOM 672 C C . VAL A 1 91 ? -8.068 -4.456 8.854 1.00 97.25 91 VAL A C 1
ATOM 674 O O . VAL A 1 91 ? -7.956 -4.451 10.078 1.00 97.25 91 VAL A O 1
ATOM 677 N N . LEU A 1 92 ? -8.611 -3.433 8.188 1.00 96.81 92 LEU A N 1
ATOM 678 C CA . LEU A 1 92 ? -9.075 -2.200 8.832 1.00 96.81 92 LEU A CA 1
ATOM 679 C C . LEU A 1 92 ? -10.224 -2.442 9.822 1.00 96.81 92 LEU A C 1
ATOM 681 O O . LEU A 1 92 ? -10.317 -1.750 10.833 1.00 96.81 92 LEU A O 1
ATOM 685 N N . CYS A 1 93 ? -11.060 -3.452 9.575 1.00 95.75 93 CYS A N 1
ATOM 686 C CA . CYS A 1 93 ? -12.106 -3.897 10.495 1.00 95.75 93 CYS A CA 1
ATOM 687 C C . CYS A 1 93 ? -11.596 -4.831 11.610 1.00 95.75 93 CYS A C 1
ATOM 689 O O . CYS A 1 93 ? -12.377 -5.230 12.472 1.00 95.75 93 CYS A O 1
ATOM 691 N N . GLY A 1 94 ? -10.312 -5.201 11.610 1.00 94.00 94 GLY A N 1
ATOM 692 C CA . GLY A 1 94 ? -9.711 -6.089 12.607 1.00 94.00 94 GLY A CA 1
ATOM 693 C C . GLY A 1 94 ? -10.020 -7.577 12.424 1.00 94.00 94 GLY A C 1
ATOM 694 O O . GLY A 1 94 ? -9.739 -8.365 13.325 1.00 94.00 94 GLY A O 1
ATOM 695 N N . ALA A 1 95 ? -10.565 -7.985 11.274 1.00 95.12 95 ALA A N 1
ATOM 696 C CA . ALA A 1 95 ? -10.791 -9.396 10.949 1.00 95.12 95 ALA A CA 1
ATOM 697 C C . ALA A 1 95 ? -9.480 -10.139 10.631 1.00 95.12 95 ALA A C 1
ATOM 699 O O . ALA A 1 95 ? -9.405 -11.359 10.768 1.00 95.12 95 ALA A O 1
ATOM 700 N N . VAL A 1 96 ? -8.439 -9.402 10.233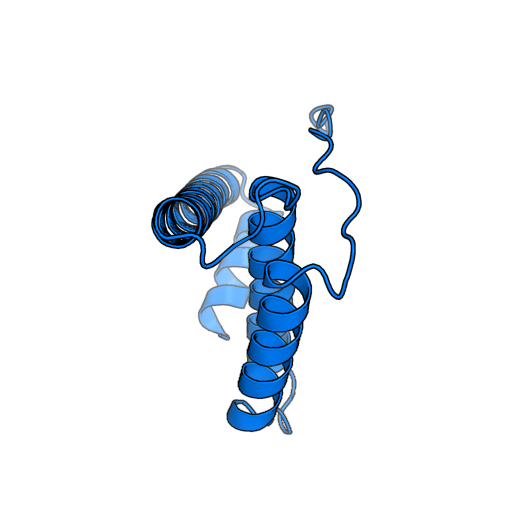 1.00 94.12 96 VAL A N 1
ATOM 701 C CA . VAL A 1 96 ? -7.083 -9.913 10.008 1.00 94.12 96 VAL A CA 1
ATOM 702 C C . VAL A 1 96 ? -6.109 -9.119 10.873 1.00 94.12 96 VAL A C 1
ATOM 704 O O . VAL A 1 96 ? -6.036 -7.896 10.776 1.00 94.12 96 VAL A O 1
ATOM 707 N N . SER A 1 97 ? -5.345 -9.817 11.714 1.00 90.62 97 SER A N 1
ATOM 708 C CA . SER A 1 97 ? -4.295 -9.208 12.533 1.00 90.62 97 SER A CA 1
ATOM 709 C C . SER A 1 97 ? -2.977 -9.187 11.764 1.00 90.62 97 SER A C 1
ATOM 711 O O . SER A 1 97 ? -2.513 -10.224 11.286 1.00 90.62 97 SER A O 1
ATOM 713 N N . LEU A 1 98 ? -2.376 -8.004 11.645 1.00 91.62 98 LEU A N 1
ATOM 714 C CA . LEU A 1 98 ? -1.041 -7.842 11.082 1.00 91.62 98 LEU A CA 1
ATOM 715 C C . LEU A 1 98 ? 0.013 -7.879 12.193 1.00 91.62 98 LEU A C 1
ATOM 717 O O . LEU A 1 98 ? -0.241 -7.383 13.294 1.00 91.62 98 LEU A O 1
ATOM 721 N N . PRO A 1 99 ? 1.213 -8.419 11.918 1.00 89.50 99 PRO A N 1
ATOM 722 C CA . PRO A 1 99 ? 2.336 -8.228 12.818 1.00 89.50 99 PRO A CA 1
ATOM 723 C C . PRO A 1 99 ? 2.664 -6.727 12.917 1.00 89.50 99 PRO A C 1
ATOM 725 O O . PRO A 1 99 ? 2.555 -6.018 11.911 1.00 89.50 99 PRO A O 1
ATOM 728 N N . PRO A 1 100 ? 3.088 -6.241 14.098 1.00 84.44 100 PRO A N 1
ATOM 729 C CA . PRO A 1 100 ? 3.406 -4.833 14.288 1.00 84.44 100 PRO A CA 1
ATOM 730 C C . PRO A 1 100 ? 4.514 -4.400 13.332 1.00 84.44 100 PRO A C 1
ATOM 732 O O . PRO A 1 100 ? 5.466 -5.155 13.077 1.00 84.44 100 PRO A O 1
ATOM 735 N N . CYS A 1 101 ? 4.408 -3.175 12.815 1.00 81.69 101 CYS A N 1
ATOM 736 C CA . CYS A 1 101 ? 5.407 -2.636 11.904 1.00 81.69 101 CYS A CA 1
ATOM 737 C C . CYS A 1 101 ? 6.719 -2.401 12.666 1.00 81.69 101 CYS A C 1
ATOM 739 O O . CYS A 1 101 ? 6.952 -1.363 13.276 1.00 81.69 101 CYS A O 1
ATOM 741 N N . SER A 1 102 ? 7.593 -3.406 12.675 1.00 72.44 102 SER A N 1
ATOM 742 C CA . SER A 1 102 ? 8.926 -3.263 13.250 1.00 72.44 102 SER A CA 1
ATOM 743 C C . SER A 1 102 ? 9.743 -2.366 12.328 1.00 72.44 102 SER A C 1
ATOM 745 O O . SER A 1 102 ? 9.877 -2.675 11.139 1.00 72.44 102 SER A O 1
ATOM 747 N N . ALA A 1 103 ? 10.308 -1.283 12.863 1.00 53.38 103 ALA A N 1
ATOM 748 C CA . ALA A 1 103 ? 11.340 -0.525 12.172 1.00 53.38 103 ALA A CA 1
ATOM 749 C C . ALA A 1 103 ? 12.510 -1.478 11.899 1.00 53.38 103 ALA A C 1
ATOM 751 O O . ALA A 1 103 ? 13.287 -1.811 12.792 1.00 53.38 103 ALA A O 1
ATOM 752 N N . VAL A 1 104 ? 12.594 -1.991 10.672 1.00 48.94 104 VAL A N 1
ATOM 753 C CA . VAL A 1 104 ? 13.758 -2.749 10.225 1.00 48.94 104 VAL A CA 1
ATOM 754 C C . VAL A 1 104 ? 14.921 -1.770 10.261 1.00 48.94 104 VAL A C 1
ATOM 756 O O . VAL A 1 104 ? 14.972 -0.844 9.454 1.00 48.94 104 VAL A O 1
ATOM 759 N N . THR A 1 105 ? 15.843 -1.953 11.203 1.00 38.62 105 THR A N 1
ATOM 760 C CA . THR A 1 105 ? 17.145 -1.290 11.194 1.00 38.62 105 THR A CA 1
ATOM 761 C C . THR A 1 105 ? 17.866 -1.738 9.922 1.00 38.62 105 THR A C 1
ATOM 763 O O . THR A 1 105 ? 18.533 -2.772 9.908 1.00 38.62 105 THR A O 1
ATOM 766 N N . GLN A 1 106 ? 17.673 -1.020 8.812 1.00 42.62 106 GLN A N 1
ATOM 767 C CA . GLN A 1 106 ? 18.454 -1.236 7.600 1.00 42.62 106 GLN A CA 1
ATOM 768 C C . GLN A 1 106 ? 19.909 -0.940 7.953 1.00 42.62 106 GLN A C 1
ATOM 770 O O . GLN A 1 106 ? 20.303 0.204 8.166 1.00 42.62 106 GLN A O 1
ATOM 775 N N . THR A 1 107 ? 20.708 -1.997 8.067 1.00 34.25 107 THR A N 1
ATOM 776 C CA . THR A 1 107 ? 22.162 -1.863 8.045 1.00 34.25 107 THR A CA 1
ATOM 777 C C . THR A 1 107 ? 22.512 -1.470 6.610 1.00 34.25 107 THR A C 1
ATOM 779 O O . THR A 1 107 ? 22.101 -2.200 5.704 1.00 34.25 107 THR A O 1
ATOM 782 N N . PRO A 1 108 ? 23.191 -0.335 6.361 1.00 40.38 108 PRO A N 1
ATOM 783 C CA . PRO A 1 108 ? 23.491 0.086 5.001 1.00 40.38 108 PRO A CA 1
ATOM 784 C C . PRO A 1 108 ? 24.353 -0.997 4.347 1.00 40.38 108 PRO A C 1
ATOM 786 O O . PRO A 1 108 ? 25.413 -1.358 4.868 1.00 40.38 108 PRO A O 1
ATOM 789 N N . SER A 1 109 ? 23.859 -1.567 3.247 1.00 45.62 109 SER A N 1
ATOM 790 C CA . SER A 1 109 ? 24.635 -2.487 2.421 1.00 45.62 109 SER A CA 1
ATOM 791 C C . SER A 1 109 ? 25.860 -1.742 1.896 1.00 45.62 109 SER A C 1
ATOM 793 O O . SER A 1 109 ? 25.716 -0.665 1.317 1.00 45.62 109 SER A O 1
ATOM 795 N N . ARG A 1 110 ? 27.042 -2.301 2.174 1.00 48.31 110 ARG A N 1
ATOM 796 C CA . ARG A 1 110 ? 28.344 -1.817 1.698 1.00 48.31 110 ARG A CA 1
ATOM 797 C C . ARG A 1 110 ? 28.446 -1.806 0.180 1.00 48.31 110 ARG A C 1
ATOM 799 O O . ARG A 1 110 ? 27.854 -2.716 -0.439 1.00 48.31 110 ARG A O 1
#

Radius of gyration: 15.83 Å; chains: 1; bounding box: 43×23×38 Å

Sequence (110 aa):
AVLTLEIWSEAARNPAIADVMGGVQAEVGRGIIAVCEKARSKGEIPQSIDLDAVARLILTLSDGLIRRRALDPDFESETEVATLLDLIGAVLCGAVSLPPCSAVTQTPSR

Secondary structure (DSSP, 8-state):
-HHHHHHHHHHTT-HHHHHHHHHHHHHHHHHHHHHHHHHHHTTSS-TTS-HHHHHHHHHHHHHHHHHHHHH-TT--HHHHHHHHHHHHHHHHTTSSPPPP------PPP-